Protein AF-A0A3L6RXI4-F1 (afdb_monomer_lite)

Sequence (118 aa):
MTPANGAAAPEAVAEAAVAPEVESEVDAFQRQVDDLVSKTDVLERRVNEVVDFYDGKKHGSGGRKGGRLGAYGRGMPDLMRQLGVILREITDDNDAWPFREPVDVVGLHLHDYYKLVS

pLDDT: mean 77.09, std 21.04, range [39.72, 98.25]

Radius of gyration: 37.55 Å; chains: 1; bounding box: 91×36×100 Å

InterPro domains:
  IPR036427 Bromodomain-like superfamily [G3DSA:1.20.920.10] (64-118)
  IPR036427 Bromodomain-like superfamily [SSF47370] (74-117)

Structure (mmCIF, N/CA/C/O backbone):
data_AF-A0A3L6RXI4-F1
#
_entry.id   AF-A0A3L6RXI4-F1
#
loop_
_atom_site.group_PDB
_atom_site.id
_atom_site.type_symbol
_atom_site.label_atom_id
_atom_site.label_alt_id
_atom_site.label_comp_id
_atom_site.label_asym_id
_atom_site.label_entity_id
_atom_site.label_seq_id
_atom_site.pdbx_PDB_ins_code
_atom_site.Cartn_x
_atom_site.Cartn_y
_atom_site.Cartn_z
_atom_site.occupancy
_atom_site.B_iso_or_equiv
_atom_site.auth_seq_id
_atom_site.auth_comp_id
_atom_site.auth_asym_id
_atom_site.auth_atom_id
_atom_site.pdbx_PDB_model_num
ATOM 1 N N . MET A 1 1 ? 66.097 27.898 -69.637 1.00 41.41 1 MET A N 1
ATOM 2 C CA . MET A 1 1 ? 65.162 29.024 -69.444 1.00 41.41 1 MET A CA 1
ATOM 3 C C . MET A 1 1 ? 63.800 28.589 -69.960 1.00 41.41 1 MET A C 1
ATOM 5 O O . MET A 1 1 ? 63.649 28.399 -71.156 1.00 41.41 1 MET A O 1
ATOM 9 N N . THR A 1 2 ? 62.859 28.322 -69.058 1.00 46.38 2 THR A N 1
ATOM 10 C CA . THR A 1 2 ? 61.406 28.278 -69.323 1.00 46.38 2 THR A CA 1
ATOM 11 C C . THR A 1 2 ? 60.884 29.717 -69.551 1.00 46.38 2 THR A C 1
ATOM 13 O O . THR A 1 2 ? 61.610 30.642 -69.176 1.00 46.38 2 THR A O 1
ATOM 16 N N . PRO A 1 3 ? 59.685 29.955 -70.141 1.00 49.41 3 PRO A N 1
ATOM 17 C CA . PRO A 1 3 ? 58.477 29.152 -69.928 1.00 49.41 3 PRO A CA 1
ATOM 18 C C . PRO A 1 3 ? 57.668 28.755 -71.171 1.00 49.41 3 PRO A C 1
ATOM 20 O O . PRO A 1 3 ? 57.522 29.494 -72.138 1.00 49.41 3 PRO A O 1
ATOM 23 N N . ALA A 1 4 ? 57.088 27.560 -71.071 1.00 40.03 4 ALA A N 1
ATOM 24 C CA . ALA A 1 4 ? 55.956 27.118 -71.863 1.00 40.03 4 ALA A CA 1
ATOM 25 C C . ALA A 1 4 ? 54.676 27.656 -71.208 1.00 40.03 4 ALA A C 1
ATOM 27 O O . ALA A 1 4 ? 54.470 27.473 -70.009 1.00 40.03 4 ALA A O 1
ATOM 28 N N . ASN A 1 5 ? 53.839 28.322 -71.999 1.00 41.78 5 ASN A N 1
ATOM 29 C CA . ASN A 1 5 ? 52.487 28.713 -71.633 1.00 41.78 5 ASN A CA 1
ATOM 30 C C . ASN A 1 5 ? 51.559 28.026 -72.639 1.00 41.78 5 ASN A C 1
ATOM 32 O O . ASN A 1 5 ? 51.638 28.297 -73.836 1.00 41.78 5 ASN A O 1
ATOM 36 N N . GLY A 1 6 ? 50.756 27.081 -72.166 1.00 44.78 6 GLY A N 1
ATOM 37 C CA . GLY A 1 6 ? 49.850 26.284 -72.983 1.00 44.78 6 GLY A CA 1
ATOM 38 C C . GLY A 1 6 ? 48.633 25.931 -72.150 1.00 44.78 6 GLY A C 1
ATOM 39 O O . GLY A 1 6 ? 48.680 25.018 -71.333 1.00 44.78 6 GLY A O 1
ATOM 40 N N . ALA A 1 7 ? 47.567 26.702 -72.336 1.00 47.84 7 ALA A N 1
ATOM 41 C CA . ALA A 1 7 ? 46.249 26.389 -71.820 1.00 47.84 7 ALA A CA 1
ATOM 42 C C . ALA A 1 7 ? 45.697 25.161 -72.560 1.00 47.84 7 ALA A C 1
ATOM 44 O O . ALA A 1 7 ? 45.530 25.195 -73.778 1.00 47.84 7 ALA A O 1
ATOM 45 N N . ALA A 1 8 ? 45.390 24.102 -71.817 1.00 41.91 8 ALA A N 1
ATOM 46 C CA . ALA A 1 8 ? 44.501 23.032 -72.242 1.00 41.91 8 ALA A CA 1
ATOM 47 C C . ALA A 1 8 ? 43.519 22.746 -71.100 1.00 41.91 8 ALA A C 1
ATO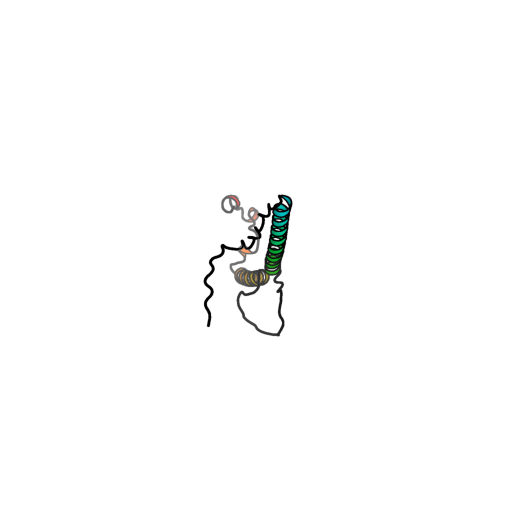M 49 O O . ALA A 1 8 ? 43.875 22.787 -69.925 1.00 41.91 8 ALA A O 1
ATOM 50 N N . ALA A 1 9 ? 42.266 22.576 -71.502 1.00 47.31 9 ALA A N 1
ATOM 51 C CA . ALA A 1 9 ? 41.051 22.511 -70.706 1.00 47.31 9 ALA A CA 1
ATOM 52 C C . ALA A 1 9 ? 41.017 21.301 -69.736 1.00 47.31 9 ALA A C 1
ATOM 54 O O . ALA A 1 9 ? 41.847 20.400 -69.849 1.00 47.31 9 ALA A O 1
ATOM 55 N N . PRO A 1 10 ? 40.081 21.290 -68.768 1.00 47.91 10 PRO A N 1
ATOM 56 C CA . PRO A 1 10 ? 40.157 20.458 -67.575 1.00 47.91 10 PRO A CA 1
ATOM 57 C C . PRO A 1 10 ? 39.841 18.995 -67.892 1.00 47.91 10 PRO A C 1
ATOM 59 O O . PRO A 1 10 ? 38.770 18.684 -68.415 1.00 47.91 10 PRO A O 1
ATOM 62 N N . GLU A 1 11 ? 40.749 18.088 -67.532 1.00 42.72 11 GLU A N 1
ATOM 63 C CA . GLU A 1 11 ? 40.397 16.678 -67.397 1.00 42.72 11 GLU A CA 1
ATOM 64 C C . GLU A 1 11 ? 39.382 16.559 -66.262 1.00 42.72 11 GLU A C 1
ATOM 66 O O . GLU A 1 11 ? 39.665 16.837 -65.095 1.00 42.72 11 GLU A O 1
ATOM 71 N N . ALA A 1 12 ? 38.161 16.207 -66.655 1.00 46.34 12 ALA A N 1
ATOM 72 C CA . ALA A 1 12 ? 37.068 15.860 -65.778 1.00 46.34 12 ALA A CA 1
ATOM 73 C C . ALA A 1 12 ? 37.515 14.718 -64.861 1.00 46.34 12 ALA A C 1
ATOM 75 O O . ALA A 1 12 ? 37.529 13.549 -65.249 1.00 46.34 12 ALA A O 1
ATOM 76 N N . VAL A 1 13 ? 37.883 15.068 -63.630 1.00 50.69 13 VAL A N 1
ATOM 77 C CA . VAL A 1 13 ? 37.932 14.110 -62.534 1.00 50.69 13 VAL A CA 1
ATOM 78 C C . VAL A 1 13 ? 36.495 13.661 -62.347 1.00 50.69 13 VAL A C 1
ATOM 80 O O . VAL A 1 13 ? 35.647 14.440 -61.916 1.00 50.69 13 VAL A O 1
ATOM 83 N N . ALA A 1 14 ? 36.227 12.435 -62.788 1.00 47.53 14 ALA A N 1
ATOM 84 C CA . ALA A 1 14 ? 34.955 11.767 -62.639 1.00 47.53 14 ALA A CA 1
ATOM 85 C C . ALA A 1 14 ? 34.515 11.869 -61.178 1.00 47.53 14 ALA A C 1
ATOM 87 O O . ALA A 1 14 ? 35.068 11.230 -60.282 1.00 47.53 14 ALA A O 1
ATOM 88 N N . GLU A 1 15 ? 33.524 12.724 -60.968 1.00 46.81 15 GLU A N 1
ATOM 89 C CA . GLU A 1 15 ? 32.646 12.729 -59.822 1.00 46.81 15 GLU A CA 1
ATOM 90 C C . GLU A 1 15 ? 32.035 11.328 -59.744 1.00 46.81 15 GLU A C 1
ATOM 92 O O . GLU A 1 15 ? 31.118 10.977 -60.488 1.00 46.81 15 GLU A O 1
ATOM 97 N N . ALA A 1 16 ? 32.621 10.481 -58.896 1.00 46.06 16 ALA A N 1
ATOM 98 C CA . ALA A 1 16 ? 31.991 9.255 -58.450 1.00 46.06 16 ALA A CA 1
ATOM 99 C C . ALA A 1 16 ? 30.774 9.679 -57.629 1.00 46.06 16 ALA A C 1
ATOM 101 O O . ALA A 1 16 ? 30.850 9.872 -56.417 1.00 46.06 16 ALA A O 1
ATOM 102 N N . ALA A 1 17 ? 29.672 9.901 -58.342 1.00 48.09 17 ALA A N 1
ATOM 103 C CA . ALA A 1 17 ? 28.349 10.047 -57.789 1.00 48.09 17 ALA A CA 1
ATOM 104 C C . ALA A 1 17 ? 28.111 8.869 -56.840 1.00 48.09 17 ALA A C 1
ATOM 106 O O . ALA A 1 17 ? 27.931 7.727 -57.267 1.00 48.09 17 ALA A O 1
ATOM 107 N N . VAL A 1 18 ? 28.152 9.152 -55.540 1.00 52.97 18 VAL A N 1
ATOM 108 C CA . VAL A 1 18 ? 27.562 8.285 -54.529 1.00 52.97 18 VAL A CA 1
ATOM 109 C C . VAL A 1 18 ? 26.078 8.239 -54.877 1.00 52.97 18 VAL A C 1
ATOM 111 O O . VAL A 1 18 ? 25.373 9.241 -54.757 1.00 52.97 18 VAL A O 1
ATOM 114 N N . ALA A 1 19 ? 25.640 7.112 -55.436 1.00 55.75 19 ALA A N 1
ATOM 115 C CA . ALA A 1 19 ? 24.245 6.876 -55.768 1.00 55.75 19 ALA A CA 1
ATOM 116 C C . ALA A 1 19 ? 23.381 7.096 -54.513 1.00 55.75 19 ALA A C 1
ATOM 118 O O . ALA A 1 19 ? 23.809 6.713 -53.421 1.00 55.75 19 ALA A O 1
ATOM 119 N N . PRO A 1 20 ? 22.183 7.695 -54.625 1.00 56.09 20 PRO A N 1
ATOM 120 C CA . PRO A 1 20 ? 21.270 7.749 -53.495 1.00 56.09 20 PRO A CA 1
ATOM 121 C C . PRO A 1 20 ? 20.837 6.313 -53.183 1.00 56.09 20 PRO A C 1
ATOM 123 O O . PRO A 1 20 ? 20.096 5.706 -53.958 1.00 56.09 20 PRO A O 1
ATOM 126 N N . GLU A 1 21 ? 21.342 5.746 -52.087 1.00 62.06 21 GLU A N 1
ATOM 127 C CA . GLU A 1 21 ? 20.866 4.464 -51.577 1.00 62.06 21 GLU A CA 1
ATOM 128 C C . GLU A 1 21 ? 19.376 4.612 -51.261 1.00 62.06 21 GLU A C 1
ATOM 130 O O . GLU A 1 21 ? 18.976 5.326 -50.342 1.00 62.06 21 GLU A O 1
ATOM 135 N N . VAL A 1 22 ? 18.534 3.999 -52.092 1.00 64.75 22 VAL A N 1
ATOM 136 C CA . VAL A 1 22 ? 17.100 3.903 -51.836 1.00 64.75 22 VAL A CA 1
ATOM 137 C C . VAL A 1 22 ? 16.958 2.899 -50.699 1.00 64.75 22 VAL A C 1
ATOM 139 O O . VAL A 1 22 ? 17.047 1.697 -50.937 1.00 64.75 22 VAL A O 1
ATOM 142 N N . GLU A 1 23 ? 16.826 3.388 -49.464 1.00 61.75 23 GLU A N 1
ATOM 143 C CA . GLU A 1 23 ? 16.622 2.532 -48.292 1.00 61.75 23 GLU A CA 1
ATOM 144 C C . GLU A 1 23 ? 15.436 1.602 -48.557 1.00 61.75 23 GLU A C 1
ATOM 146 O O . GLU A 1 23 ? 14.329 2.062 -48.856 1.00 61.75 23 GLU A O 1
ATOM 151 N N . SER A 1 24 ? 15.671 0.289 -48.510 1.00 82.38 24 SER A N 1
ATOM 152 C CA . SER A 1 24 ? 14.594 -0.659 -48.751 1.00 82.38 24 SER A CA 1
ATOM 153 C C . SER A 1 24 ? 13.619 -0.628 -47.572 1.00 82.38 24 SER A C 1
ATOM 155 O O . SER A 1 24 ? 14.005 -0.408 -46.423 1.00 82.38 24 SER A O 1
ATOM 157 N N . GLU A 1 25 ? 12.334 -0.868 -47.835 1.00 88.19 25 GLU A N 1
ATOM 158 C CA . GLU A 1 25 ? 11.307 -0.965 -46.785 1.00 88.19 25 GLU A CA 1
ATOM 159 C C . GLU A 1 25 ? 11.684 -2.012 -45.717 1.00 88.19 25 GLU A C 1
ATOM 161 O O . GLU A 1 25 ? 11.378 -1.855 -44.536 1.00 88.19 25 GLU A O 1
ATOM 166 N N . VAL A 1 26 ? 12.438 -3.037 -46.127 1.00 91.38 26 VAL A N 1
ATOM 167 C CA . VAL A 1 26 ? 13.001 -4.074 -45.256 1.00 91.38 26 VAL A CA 1
ATOM 168 C C . VAL A 1 26 ? 14.087 -3.511 -44.337 1.00 91.38 26 VAL A C 1
ATOM 170 O O . VAL A 1 26 ? 14.085 -3.827 -43.151 1.00 91.38 26 VAL A O 1
ATOM 173 N N . ASP A 1 27 ? 14.971 -2.645 -44.835 1.00 90.19 27 ASP A N 1
ATOM 174 C CA . ASP A 1 27 ? 16.011 -2.010 -44.014 1.00 90.19 27 ASP A CA 1
ATOM 175 C C . ASP A 1 27 ? 15.401 -1.043 -42.993 1.00 90.19 27 ASP A C 1
ATOM 177 O O . ASP A 1 27 ? 15.827 -0.996 -41.837 1.00 90.19 27 ASP A O 1
ATOM 181 N N . ALA A 1 28 ? 14.367 -0.298 -43.393 1.00 91.25 28 ALA A N 1
ATOM 182 C CA . ALA A 1 28 ? 13.618 0.564 -42.484 1.00 91.25 28 ALA A CA 1
ATOM 183 C C . ALA A 1 28 ? 12.931 -0.253 -41.378 1.00 91.25 28 ALA A C 1
ATOM 185 O O . ALA A 1 28 ? 13.012 0.104 -40.200 1.00 91.25 28 ALA A O 1
ATOM 186 N N . PHE A 1 29 ? 12.310 -1.378 -41.742 1.00 94.06 29 PHE A N 1
ATOM 187 C CA . PHE A 1 29 ? 11.690 -2.293 -40.789 1.00 94.06 29 PHE A CA 1
ATOM 188 C C . PHE A 1 29 ? 12.716 -2.931 -39.844 1.00 94.06 29 PHE A C 1
ATOM 190 O O . PHE A 1 29 ? 12.489 -2.983 -38.637 1.00 94.06 29 PHE A O 1
ATOM 197 N N . GLN A 1 30 ? 13.873 -3.351 -40.357 1.00 95.69 30 GLN A N 1
ATOM 198 C CA . GLN A 1 30 ? 14.943 -3.928 -39.545 1.00 95.69 30 GLN A CA 1
ATOM 199 C C . GLN A 1 30 ? 15.413 -2.943 -38.468 1.00 95.69 30 GLN A C 1
ATOM 201 O O . GLN A 1 30 ? 15.473 -3.293 -37.292 1.00 95.69 30 GLN A O 1
ATOM 206 N N . ARG A 1 31 ? 15.631 -1.675 -38.839 1.00 94.75 31 ARG A N 1
ATOM 207 C CA . ARG A 1 31 ? 15.986 -0.614 -37.882 1.00 94.75 31 ARG A CA 1
ATOM 208 C C . ARG A 1 31 ? 14.901 -0.394 -36.827 1.00 94.75 31 ARG A C 1
ATOM 210 O O . ARG A 1 31 ? 15.224 -0.139 -35.670 1.00 94.75 31 ARG A O 1
ATOM 217 N N . GLN A 1 32 ? 13.624 -0.484 -37.208 1.00 96.38 32 GLN A N 1
ATOM 218 C CA . GLN A 1 32 ? 12.507 -0.375 -36.263 1.00 96.38 32 GLN A CA 1
ATOM 219 C C . GLN A 1 32 ? 12.471 -1.543 -35.271 1.00 96.38 32 GLN A C 1
ATOM 221 O O . GLN A 1 32 ? 12.204 -1.329 -34.088 1.00 96.38 32 GLN A O 1
ATOM 226 N N . VAL A 1 33 ? 12.746 -2.765 -35.732 1.00 97.19 33 VAL A N 1
ATOM 227 C CA . VAL A 1 33 ? 12.847 -3.944 -34.863 1.00 97.19 33 VAL A CA 1
ATOM 228 C C . VAL A 1 33 ? 14.029 -3.804 -33.905 1.00 97.19 33 VAL A C 1
ATOM 230 O O . VAL A 1 33 ? 13.851 -4.009 -32.706 1.00 97.19 33 VAL A O 1
ATOM 233 N N . ASP A 1 34 ? 15.198 -3.388 -34.392 1.00 97.69 34 ASP A N 1
ATOM 234 C CA . ASP A 1 34 ? 16.391 -3.189 -33.561 1.00 97.69 34 ASP A CA 1
ATOM 235 C C . ASP A 1 34 ? 16.165 -2.104 -32.490 1.00 97.69 34 ASP A C 1
ATOM 237 O O . ASP A 1 34 ? 16.516 -2.280 -31.319 1.00 97.69 34 ASP A O 1
ATOM 241 N N . ASP A 1 35 ? 15.503 -1.003 -32.858 1.00 97.69 35 ASP A N 1
ATOM 242 C CA . ASP A 1 35 ? 15.089 0.040 -31.916 1.00 97.69 35 ASP A CA 1
ATOM 243 C C . ASP A 1 35 ? 14.127 -0.515 -30.851 1.00 97.69 35 ASP A C 1
ATOM 245 O O . ASP A 1 35 ? 14.311 -0.263 -29.658 1.00 97.69 35 ASP A O 1
ATOM 249 N N . LEU A 1 36 ? 13.146 -1.334 -31.240 1.00 98.00 36 LEU A N 1
ATOM 250 C CA . LEU A 1 36 ? 12.214 -1.963 -30.302 1.00 98.00 36 LEU A CA 1
ATOM 251 C C . LEU A 1 36 ? 12.905 -2.946 -29.346 1.00 98.00 36 LEU A C 1
ATOM 253 O O . LEU A 1 36 ? 12.589 -2.960 -28.152 1.00 98.00 36 LEU A O 1
ATOM 257 N N . VAL A 1 37 ? 13.853 -3.743 -29.841 1.00 97.81 37 VAL A N 1
ATOM 258 C CA . VAL A 1 37 ? 14.659 -4.648 -29.008 1.00 97.81 37 VAL A CA 1
ATOM 259 C C . VAL A 1 37 ? 15.454 -3.833 -27.990 1.00 97.81 37 VAL A C 1
ATOM 261 O O . VAL A 1 37 ? 15.336 -4.075 -26.791 1.00 97.81 37 VAL A O 1
ATOM 264 N N . SER A 1 38 ? 16.134 -2.771 -28.429 1.00 98.06 38 SER A N 1
ATOM 265 C CA . SER A 1 38 ? 16.896 -1.910 -27.517 1.00 98.06 38 SER A CA 1
ATOM 266 C C . SER A 1 38 ? 16.012 -1.244 -26.451 1.00 98.06 38 SER A C 1
ATOM 268 O O . SER A 1 38 ? 16.392 -1.132 -25.282 1.00 98.06 38 SER A O 1
ATOM 270 N N . LYS A 1 39 ? 14.790 -0.839 -26.820 1.00 98.00 39 LYS A N 1
ATOM 271 C CA . LYS A 1 39 ? 13.803 -0.282 -25.886 1.00 98.00 39 LYS A CA 1
ATOM 272 C C . LYS A 1 39 ? 13.314 -1.328 -24.888 1.00 98.00 39 LYS A C 1
ATOM 274 O O . LYS A 1 39 ? 13.111 -0.986 -23.722 1.00 98.00 39 LYS A O 1
ATOM 279 N N . THR A 1 40 ? 13.158 -2.577 -25.321 1.00 98.25 40 THR A N 1
ATOM 280 C CA . THR A 1 40 ? 12.832 -3.714 -24.448 1.00 98.25 40 THR A CA 1
ATOM 281 C C . THR A 1 40 ? 13.936 -3.951 -23.422 1.00 98.25 40 THR A C 1
ATOM 283 O O . THR A 1 40 ? 13.641 -4.014 -22.231 1.00 98.25 40 THR A O 1
ATOM 286 N N . ASP A 1 41 ? 15.201 -3.955 -23.844 1.00 97.88 41 ASP A N 1
ATOM 287 C CA . ASP A 1 41 ? 16.346 -4.151 -22.944 1.00 97.88 41 ASP A CA 1
ATOM 288 C C . ASP A 1 41 ? 16.441 -3.036 -21.889 1.00 97.88 41 ASP A C 1
ATOM 290 O O . ASP A 1 41 ? 16.684 -3.270 -20.699 1.00 97.88 41 ASP A O 1
ATOM 294 N N . VAL A 1 42 ? 16.207 -1.784 -22.304 1.00 97.50 42 VAL A N 1
ATOM 295 C CA . VAL A 1 42 ? 16.157 -0.639 -21.384 1.00 97.50 42 VAL A CA 1
ATOM 296 C C . VAL A 1 42 ? 15.016 -0.793 -20.383 1.00 97.50 42 VAL A C 1
ATOM 298 O O . VAL A 1 42 ? 15.199 -0.481 -19.201 1.00 97.50 42 VAL A O 1
ATOM 301 N N . LEU A 1 43 ? 13.847 -1.242 -20.842 1.00 97.62 43 LEU A N 1
ATOM 302 C CA . LEU A 1 43 ? 12.695 -1.463 -19.981 1.00 97.62 43 LEU A CA 1
ATOM 303 C C . LEU A 1 43 ? 12.986 -2.556 -18.952 1.00 97.62 43 LEU A C 1
ATOM 305 O O . LEU A 1 43 ? 12.784 -2.312 -17.766 1.00 97.62 43 LEU A O 1
ATOM 309 N N . GLU A 1 44 ? 13.519 -3.701 -19.375 1.00 96.69 44 GLU A N 1
ATOM 310 C CA . GLU A 1 44 ? 13.898 -4.799 -18.481 1.00 96.69 44 GLU A CA 1
ATOM 311 C C . GLU A 1 44 ? 14.867 -4.321 -17.395 1.00 96.69 44 GLU A C 1
ATOM 313 O O . GLU A 1 44 ? 14.626 -4.521 -16.203 1.00 96.69 44 GLU A O 1
ATOM 318 N N . ARG A 1 45 ? 15.922 -3.594 -17.785 1.00 96.06 45 ARG A N 1
ATOM 319 C CA . ARG A 1 45 ? 16.895 -3.042 -16.834 1.00 96.06 45 ARG A CA 1
ATOM 320 C C . ARG A 1 45 ? 16.235 -2.148 -15.782 1.00 96.06 45 ARG A C 1
ATOM 322 O O . ARG A 1 45 ? 16.563 -2.247 -14.603 1.00 96.06 45 ARG A O 1
ATOM 329 N N . ARG A 1 46 ? 15.318 -1.271 -16.200 1.00 94.19 46 ARG A N 1
ATOM 330 C CA . ARG A 1 46 ? 14.619 -0.347 -15.290 1.00 94.19 46 ARG A CA 1
ATOM 331 C C . ARG A 1 46 ? 13.607 -1.065 -14.405 1.00 94.19 46 ARG A C 1
ATOM 333 O O . ARG A 1 46 ? 13.450 -0.688 -13.249 1.00 94.19 46 ARG A O 1
ATOM 340 N N . VAL A 1 47 ? 12.926 -2.082 -14.927 1.00 94.69 47 VAL A N 1
ATOM 341 C CA . VAL A 1 47 ? 12.013 -2.917 -14.136 1.00 94.69 47 VAL A CA 1
ATOM 342 C C . VAL A 1 47 ? 12.790 -3.650 -13.048 1.00 94.69 47 VAL A C 1
ATOM 344 O O . VAL A 1 47 ? 12.370 -3.616 -11.896 1.00 94.69 47 VAL A O 1
ATOM 347 N N . ASN A 1 48 ? 13.951 -4.219 -13.374 1.00 92.75 48 ASN A N 1
ATOM 348 C CA . ASN A 1 48 ? 14.802 -4.887 -12.389 1.00 92.75 48 ASN A CA 1
ATOM 349 C C . ASN A 1 48 ? 15.272 -3.927 -11.286 1.00 92.75 48 ASN A C 1
ATOM 351 O O . ASN A 1 48 ? 15.175 -4.267 -10.113 1.00 92.75 48 ASN A O 1
ATOM 355 N N . GLU A 1 49 ? 15.660 -2.694 -11.628 1.00 89.44 49 GLU A N 1
ATOM 356 C CA . GLU A 1 49 ? 16.004 -1.669 -10.629 1.00 89.44 49 GLU A CA 1
ATOM 357 C C . GLU A 1 49 ? 14.836 -1.363 -9.672 1.00 89.44 49 GLU A C 1
ATOM 359 O O . GLU A 1 49 ? 15.034 -1.224 -8.463 1.00 89.44 49 GLU A O 1
ATOM 364 N N . VAL A 1 50 ? 13.607 -1.289 -10.195 1.00 88.56 50 VAL A N 1
ATOM 365 C CA . VAL A 1 50 ? 12.406 -1.095 -9.370 1.00 88.56 50 VAL A CA 1
ATOM 366 C C . VAL A 1 50 ? 12.163 -2.310 -8.478 1.00 88.56 50 VAL A C 1
ATOM 368 O O . VAL A 1 50 ? 11.923 -2.138 -7.286 1.00 88.56 50 VAL A O 1
ATOM 371 N N . VAL A 1 51 ? 12.248 -3.528 -9.014 1.00 87.50 51 VAL A N 1
ATOM 372 C CA . VAL A 1 51 ? 12.077 -4.764 -8.232 1.00 87.50 51 VAL A CA 1
ATOM 373 C C . VAL A 1 51 ? 13.093 -4.824 -7.091 1.00 87.50 51 VAL A C 1
ATOM 375 O O . VAL A 1 51 ? 12.709 -4.988 -5.935 1.00 87.50 51 VAL A O 1
ATOM 378 N N . ASP A 1 52 ? 14.367 -4.573 -7.381 1.00 83.81 52 ASP A N 1
ATOM 379 C CA . ASP A 1 52 ? 15.441 -4.566 -6.389 1.00 83.81 52 ASP A CA 1
ATOM 380 C C . ASP A 1 52 ? 15.236 -3.512 -5.295 1.00 83.81 52 ASP A C 1
ATOM 382 O O . ASP A 1 52 ? 15.585 -3.737 -4.131 1.00 83.81 52 ASP A O 1
ATOM 386 N N . PHE A 1 53 ? 14.646 -2.362 -5.636 1.00 85.19 53 PHE A N 1
ATOM 387 C CA . PHE A 1 53 ? 14.295 -1.328 -4.666 1.00 85.19 53 PHE A CA 1
ATOM 388 C C . PHE A 1 53 ? 13.233 -1.806 -3.662 1.00 85.19 53 PHE A C 1
ATOM 390 O O . PHE A 1 53 ? 13.330 -1.492 -2.468 1.00 85.19 53 PHE A O 1
ATOM 397 N N . TYR A 1 54 ? 12.235 -2.564 -4.122 1.00 82.56 54 TYR A N 1
ATOM 398 C CA . TYR A 1 54 ? 11.195 -3.124 -3.254 1.00 82.56 54 TYR A CA 1
ATOM 399 C C . TYR A 1 54 ? 11.691 -4.329 -2.452 1.00 82.56 54 TYR A C 1
ATOM 401 O O . TYR A 1 54 ? 11.384 -4.430 -1.264 1.00 82.56 54 TYR A O 1
ATOM 409 N N . ASP A 1 55 ? 12.521 -5.177 -3.056 1.00 79.88 55 ASP A N 1
ATOM 410 C CA . ASP A 1 55 ? 13.130 -6.332 -2.388 1.00 79.88 55 ASP A CA 1
ATOM 411 C C . ASP A 1 55 ? 14.286 -5.935 -1.451 1.00 79.88 55 ASP A C 1
ATOM 413 O O . ASP A 1 55 ? 14.714 -6.716 -0.598 1.00 79.88 55 ASP A O 1
ATOM 417 N N . GLY A 1 56 ? 14.817 -4.716 -1.590 1.00 71.94 56 GLY A N 1
ATOM 418 C CA . GLY A 1 56 ? 15.981 -4.231 -0.846 1.00 71.94 56 GLY A CA 1
ATOM 419 C C . GLY A 1 56 ? 17.296 -4.915 -1.241 1.00 71.94 56 GLY A C 1
ATOM 420 O O . GLY A 1 56 ? 18.271 -4.876 -0.479 1.00 71.94 56 GLY A O 1
ATOM 421 N N . LYS A 1 57 ? 17.351 -5.556 -2.416 1.00 68.00 57 LYS A N 1
ATOM 422 C CA . LYS A 1 57 ? 18.519 -6.303 -2.894 1.00 68.00 57 LYS A CA 1
ATOM 423 C C . LYS A 1 57 ? 19.501 -5.346 -3.572 1.00 68.00 57 LYS A C 1
ATOM 425 O O . LYS A 1 57 ? 19.251 -4.807 -4.639 1.00 68.00 57 LYS A O 1
ATOM 430 N N . LYS A 1 58 ? 20.650 -5.087 -2.941 1.00 64.62 58 LYS A N 1
ATOM 431 C CA . LYS A 1 58 ? 21.678 -4.211 -3.529 1.00 64.62 58 LYS A CA 1
ATOM 432 C C . LYS A 1 58 ? 22.425 -4.895 -4.675 1.00 64.62 58 LYS A C 1
ATOM 434 O O . LYS A 1 58 ? 23.126 -5.877 -4.436 1.00 64.62 58 LYS A O 1
ATOM 439 N N . HIS A 1 59 ? 22.406 -4.297 -5.865 1.00 48.34 59 HIS A N 1
ATOM 440 C CA . HIS A 1 59 ? 23.338 -4.624 -6.943 1.00 48.34 59 HIS A CA 1
ATOM 441 C C . HIS A 1 59 ? 24.657 -3.842 -6.781 1.00 48.34 59 HIS A C 1
ATOM 443 O O . HIS A 1 59 ? 24.728 -2.644 -7.034 1.00 48.34 59 HIS A O 1
ATOM 449 N N . GLY A 1 60 ? 25.718 -4.541 -6.362 1.00 48.75 60 GLY A N 1
ATOM 450 C CA . GLY A 1 60 ? 27.109 -4.112 -6.557 1.00 48.75 60 GLY A CA 1
ATOM 451 C C . GLY A 1 60 ? 27.859 -3.526 -5.348 1.00 48.75 60 GLY A C 1
ATOM 452 O O . GLY A 1 60 ? 27.394 -2.621 -4.663 1.00 48.75 60 GLY A O 1
ATOM 453 N N . SER A 1 61 ? 29.099 -4.013 -5.191 1.00 39.72 61 SER A N 1
ATOM 454 C CA . SER A 1 61 ? 30.223 -3.472 -4.404 1.00 39.72 61 SER A CA 1
ATOM 455 C C . SER A 1 61 ? 30.224 -3.669 -2.875 1.00 39.72 61 SER A C 1
ATOM 457 O O . SER A 1 61 ? 29.846 -2.796 -2.101 1.00 39.72 61 SER A O 1
ATOM 459 N N . GLY A 1 62 ? 30.802 -4.799 -2.452 1.00 43.81 62 GLY A N 1
ATOM 460 C CA . GLY A 1 62 ? 32.033 -4.817 -1.648 1.00 43.81 62 GLY A CA 1
ATOM 461 C C . GLY A 1 62 ? 32.105 -4.008 -0.344 1.00 43.81 62 GLY A C 1
ATOM 462 O O . GLY A 1 62 ? 32.304 -2.800 -0.354 1.00 43.81 62 GLY A O 1
ATOM 463 N N . GLY A 1 63 ? 32.194 -4.734 0.775 1.00 48.34 63 GLY A N 1
ATOM 464 C CA . GLY A 1 63 ? 33.094 -4.363 1.869 1.00 48.34 63 GLY A CA 1
ATOM 465 C C . GLY A 1 63 ? 32.485 -3.695 3.110 1.00 48.34 63 GLY A C 1
ATOM 466 O O . GLY A 1 63 ? 31.920 -2.614 3.055 1.00 48.34 63 GLY A O 1
ATOM 467 N N . ARG A 1 64 ? 32.815 -4.318 4.252 1.00 45.41 64 ARG A N 1
ATOM 468 C CA . ARG A 1 64 ? 32.957 -3.757 5.614 1.00 45.41 64 ARG A CA 1
ATOM 469 C C . ARG A 1 64 ? 31.686 -3.561 6.458 1.00 45.41 64 ARG A C 1
ATOM 471 O O . ARG A 1 64 ? 30.995 -2.558 6.417 1.00 45.41 64 ARG A O 1
ATOM 478 N N . LYS A 1 65 ? 31.485 -4.558 7.327 1.00 48.88 65 LYS A N 1
ATOM 479 C CA . LYS A 1 65 ? 31.425 -4.460 8.799 1.00 48.88 65 LYS A CA 1
ATOM 480 C C . LYS A 1 65 ? 31.152 -3.059 9.386 1.00 48.88 65 LYS A C 1
ATOM 482 O O . LYS A 1 65 ? 32.045 -2.222 9.404 1.00 48.88 65 LYS A O 1
ATOM 487 N N . GLY A 1 66 ? 30.001 -2.944 10.050 1.00 43.19 66 GLY A N 1
ATOM 488 C CA . GL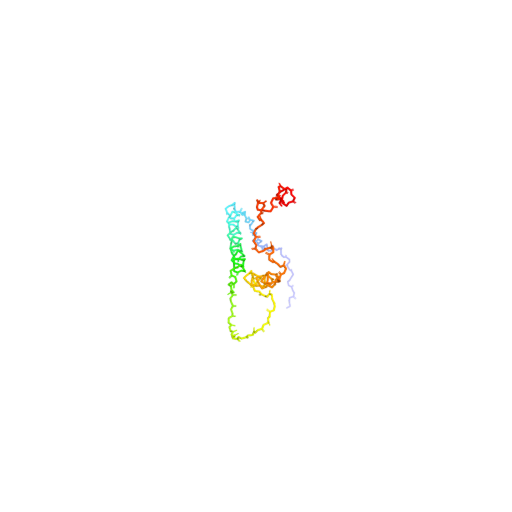Y A 1 66 ? 29.797 -2.087 11.222 1.00 43.19 66 GLY A CA 1
ATOM 489 C C . GLY A 1 66 ? 29.392 -0.641 10.940 1.00 43.19 66 GLY A C 1
ATOM 490 O O . GLY A 1 66 ? 30.080 0.086 10.240 1.00 43.19 66 GLY A O 1
ATOM 491 N N . GLY A 1 67 ? 28.302 -0.206 11.572 1.00 40.94 67 GLY A N 1
ATOM 492 C CA . GLY A 1 67 ? 27.958 1.211 11.654 1.00 40.94 67 GLY A CA 1
ATOM 493 C C . GLY A 1 67 ? 26.481 1.427 11.920 1.00 40.94 67 GLY A C 1
ATOM 494 O O . GLY A 1 67 ? 25.667 1.383 11.005 1.00 40.94 67 GLY A O 1
ATOM 495 N N . ARG A 1 68 ? 26.136 1.646 13.190 1.00 52.75 68 ARG A N 1
ATOM 496 C CA . ARG A 1 68 ? 24.847 2.219 13.574 1.00 52.75 68 ARG A CA 1
ATOM 497 C C . ARG A 1 68 ? 24.714 3.624 12.972 1.00 52.75 68 ARG A C 1
ATOM 499 O O . ARG A 1 68 ? 25.690 4.362 12.963 1.00 52.75 68 ARG A O 1
ATOM 506 N N . LEU A 1 69 ? 23.486 3.957 12.571 1.00 48.00 69 LEU A N 1
ATOM 507 C CA . LEU A 1 69 ? 22.995 5.264 12.115 1.00 48.00 69 LEU A CA 1
ATOM 508 C C . LEU A 1 69 ? 23.541 5.768 10.765 1.00 48.00 69 LEU A C 1
ATOM 510 O O . LEU A 1 69 ? 24.602 6.373 10.671 1.00 48.00 69 LEU A O 1
ATOM 514 N N . GLY A 1 70 ? 22.714 5.607 9.731 1.00 43.22 70 GLY A N 1
ATOM 515 C CA . GLY A 1 70 ? 22.788 6.331 8.463 1.00 43.22 70 GLY A CA 1
ATOM 516 C C . GLY A 1 70 ? 21.396 6.330 7.841 1.00 43.22 70 GLY A C 1
ATOM 517 O O . GLY A 1 70 ? 20.906 5.289 7.414 1.00 43.22 70 GLY A O 1
ATOM 518 N N . ALA A 1 71 ? 20.720 7.467 7.910 1.00 52.88 71 ALA A N 1
ATOM 519 C CA . ALA A 1 71 ? 19.290 7.591 7.709 1.00 52.88 71 ALA A CA 1
ATOM 520 C C . ALA A 1 71 ? 18.859 7.447 6.220 1.00 52.88 71 ALA A C 1
ATOM 522 O O . ALA A 1 71 ? 19.535 7.935 5.317 1.00 52.88 71 ALA A O 1
ATOM 523 N N . TYR A 1 72 ? 17.743 6.739 5.987 1.00 48.38 72 TYR A N 1
ATOM 524 C CA . TYR A 1 72 ? 16.885 6.684 4.774 1.00 48.38 72 TYR A CA 1
ATOM 525 C C . TYR A 1 72 ? 17.417 6.153 3.415 1.00 48.38 72 TYR A C 1
ATOM 527 O O . TYR A 1 72 ? 16.722 6.263 2.410 1.00 48.38 72 TYR A O 1
ATOM 535 N N . GLY A 1 73 ? 18.599 5.541 3.316 1.00 54.50 73 GLY A N 1
ATOM 536 C CA . GLY A 1 73 ? 19.213 5.261 1.999 1.00 54.50 73 GLY A CA 1
ATOM 537 C C . GLY A 1 73 ? 18.929 3.920 1.288 1.00 54.50 73 GLY A C 1
ATOM 538 O O . GLY A 1 73 ? 19.798 3.496 0.519 1.00 54.50 73 GLY A O 1
ATOM 539 N N . ARG A 1 74 ? 17.867 3.151 1.591 1.00 62.22 74 ARG A N 1
ATOM 540 C CA . ARG A 1 74 ? 17.869 1.695 1.289 1.00 62.22 74 ARG A CA 1
ATOM 541 C C . ARG A 1 74 ? 16.483 1.030 1.053 1.00 62.22 74 ARG A C 1
ATOM 543 O O . ARG A 1 74 ? 16.174 0.010 1.646 1.00 62.22 74 ARG A O 1
ATOM 550 N N . GLY A 1 75 ? 15.663 1.542 0.138 1.00 69.88 75 GLY A N 1
ATOM 551 C CA . GLY A 1 75 ? 14.508 0.780 -0.386 1.00 69.88 75 GLY A CA 1
ATOM 552 C C . GLY A 1 75 ? 13.281 0.651 0.532 1.00 69.88 75 GLY A C 1
ATOM 553 O O . GLY A 1 75 ? 13.263 1.131 1.668 1.00 69.88 75 GLY A O 1
ATOM 554 N N . MET A 1 76 ? 12.232 -0.004 0.020 1.00 82.62 76 MET A N 1
ATOM 555 C CA . MET A 1 76 ? 10.965 -0.245 0.735 1.00 82.62 76 MET A CA 1
ATOM 556 C C . MET A 1 76 ? 11.127 -1.005 2.071 1.00 82.62 76 MET A C 1
ATOM 558 O O . MET A 1 76 ? 10.436 -0.650 3.032 1.00 82.62 76 MET A O 1
ATOM 562 N N . PRO A 1 77 ? 12.026 -2.003 2.211 1.00 82.94 77 PRO A N 1
ATOM 563 C CA . PRO A 1 77 ? 12.134 -2.762 3.458 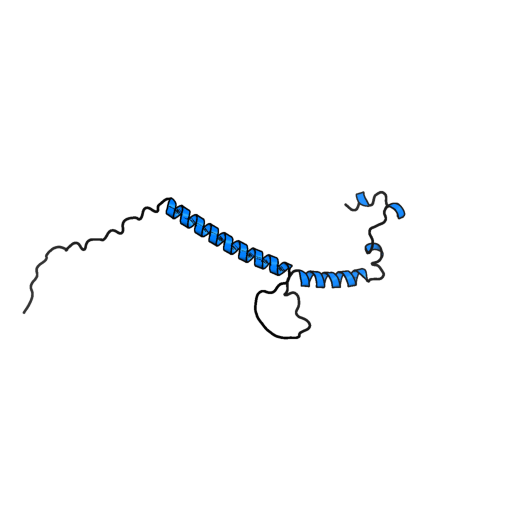1.00 82.94 77 PRO A CA 1
ATOM 564 C C . PRO A 1 77 ? 12.565 -1.911 4.656 1.00 82.94 77 PRO A C 1
ATOM 566 O O . PRO A 1 77 ? 12.077 -2.115 5.768 1.00 82.94 77 PRO A O 1
ATOM 569 N N . ASP A 1 78 ? 13.450 -0.936 4.448 1.00 82.00 78 ASP A N 1
ATOM 570 C CA . ASP A 1 78 ? 13.894 -0.040 5.516 1.00 82.00 78 ASP A CA 1
ATOM 571 C C . ASP A 1 78 ? 12.819 0.995 5.880 1.00 82.00 78 ASP A C 1
ATOM 573 O O . ASP A 1 78 ? 12.639 1.295 7.063 1.00 82.00 78 ASP A O 1
ATOM 577 N N . LEU A 1 79 ? 12.029 1.461 4.902 1.00 87.50 79 LEU A N 1
ATOM 578 C CA . LEU A 1 79 ? 10.851 2.293 5.166 1.00 87.50 79 LEU A CA 1
ATOM 579 C C . LEU A 1 79 ? 9.813 1.535 6.003 1.00 87.50 79 LEU A C 1
ATOM 581 O O . LEU A 1 79 ? 9.336 2.061 7.005 1.00 87.50 79 LEU A O 1
ATOM 585 N N . MET A 1 80 ? 9.513 0.284 5.643 1.00 86.81 80 MET A N 1
ATOM 586 C CA . MET A 1 80 ? 8.592 -0.569 6.402 1.00 86.81 80 MET A CA 1
ATOM 587 C C . MET A 1 80 ? 9.088 -0.826 7.827 1.00 86.81 80 MET A C 1
ATOM 589 O O . MET A 1 80 ? 8.293 -0.839 8.764 1.00 86.81 80 MET A O 1
ATOM 593 N N . ARG A 1 81 ? 10.404 -0.971 8.029 1.00 89.00 81 ARG A N 1
ATOM 594 C CA . ARG A 1 81 ? 10.987 -1.069 9.377 1.00 89.00 81 ARG A CA 1
ATOM 595 C C . ARG A 1 81 ? 10.807 0.217 10.173 1.00 89.00 81 ARG A C 1
ATOM 597 O O . ARG A 1 81 ? 10.405 0.139 11.330 1.00 89.00 81 ARG A O 1
ATOM 604 N N . GLN A 1 82 ? 11.095 1.376 9.580 1.00 92.06 82 GLN A N 1
ATOM 605 C CA . GLN A 1 82 ? 10.914 2.668 10.247 1.00 92.06 82 GLN A CA 1
ATOM 606 C C . GLN A 1 82 ? 9.443 2.896 10.610 1.00 92.06 82 GLN A C 1
ATOM 608 O O . GLN A 1 82 ? 9.140 3.265 11.742 1.00 92.06 82 GLN A O 1
ATOM 613 N N . LEU A 1 83 ? 8.532 2.615 9.678 1.00 94.38 83 LEU A N 1
ATOM 614 C CA . LEU A 1 83 ? 7.095 2.723 9.896 1.00 94.38 83 LEU A CA 1
ATOM 615 C C . LEU A 1 83 ? 6.628 1.744 10.980 1.00 94.38 83 LEU A C 1
ATOM 617 O O . LEU A 1 83 ? 5.856 2.125 11.849 1.00 94.38 83 LEU A O 1
ATOM 621 N N . GLY A 1 84 ? 7.172 0.525 11.010 1.00 93.38 84 GLY A N 1
ATOM 622 C CA . GLY A 1 84 ? 6.910 -0.444 12.074 1.00 93.38 84 GLY A CA 1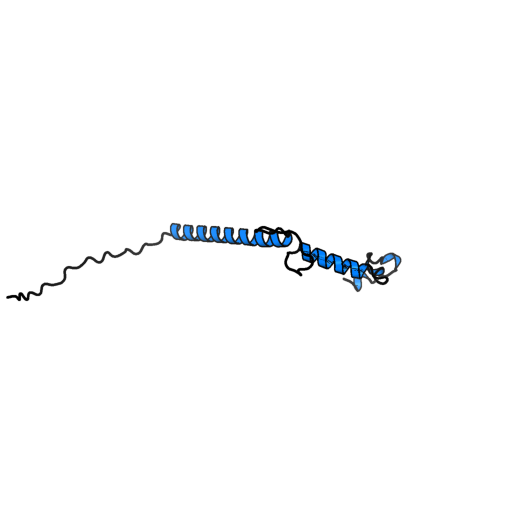
ATOM 623 C C . GLY A 1 84 ? 7.378 0.012 13.461 1.00 93.38 84 GLY A C 1
ATOM 624 O O . GLY A 1 84 ? 6.709 -0.277 14.448 1.00 93.38 84 GLY A O 1
ATOM 625 N N . VAL A 1 85 ? 8.494 0.745 13.561 1.00 94.75 85 VAL A N 1
ATOM 626 C CA . VAL A 1 85 ? 8.941 1.334 14.838 1.00 94.75 85 VAL A CA 1
ATOM 627 C C . VAL A 1 85 ? 7.971 2.417 15.303 1.00 94.75 85 VAL A C 1
ATOM 629 O O . VAL A 1 85 ? 7.560 2.380 16.458 1.00 94.75 85 VAL A O 1
ATOM 632 N N . ILE A 1 86 ? 7.575 3.321 14.402 1.00 94.88 86 ILE A N 1
ATOM 633 C CA . ILE A 1 86 ? 6.633 4.411 14.701 1.00 94.88 86 ILE A CA 1
ATOM 634 C C . ILE A 1 86 ? 5.264 3.850 15.098 1.00 94.88 86 ILE A C 1
ATOM 636 O O . ILE A 1 86 ? 4.698 4.269 16.101 1.00 94.88 86 ILE A O 1
ATOM 640 N N . LEU A 1 87 ? 4.741 2.876 14.343 1.00 93.94 87 LEU A N 1
ATOM 641 C CA . LEU A 1 87 ? 3.478 2.224 14.679 1.00 93.94 87 LEU A CA 1
ATOM 642 C C . LEU A 1 87 ? 3.547 1.582 16.058 1.00 93.94 87 LEU A C 1
ATOM 644 O O . LEU A 1 87 ? 2.633 1.793 16.840 1.00 93.94 87 LEU A O 1
ATOM 648 N N . ARG A 1 88 ? 4.631 0.858 16.376 1.00 93.19 88 ARG A N 1
ATOM 649 C CA . ARG A 1 88 ? 4.788 0.234 17.695 1.00 93.19 88 ARG A CA 1
ATOM 650 C C . ARG A 1 88 ? 4.769 1.278 18.810 1.00 93.19 88 ARG A C 1
ATOM 652 O O . ARG A 1 88 ? 4.027 1.103 19.765 1.00 93.19 88 ARG A O 1
ATOM 659 N N . GLU A 1 89 ? 5.531 2.358 18.651 1.00 94.31 89 GLU A N 1
ATOM 660 C CA . GLU A 1 89 ? 5.589 3.470 19.606 1.00 94.31 89 GLU A CA 1
ATOM 661 C C . GLU A 1 89 ? 4.202 4.073 19.865 1.00 94.31 89 GLU A C 1
ATOM 663 O O . GLU A 1 89 ? 3.781 4.132 21.013 1.00 94.31 89 GLU A O 1
ATOM 668 N N . ILE A 1 90 ? 3.454 4.404 18.808 1.00 94.06 90 ILE A N 1
ATOM 669 C CA . ILE A 1 90 ? 2.104 4.979 18.931 1.00 94.06 90 ILE A CA 1
ATOM 670 C C . ILE A 1 90 ? 1.115 3.961 19.514 1.00 94.06 90 ILE A C 1
ATOM 672 O O . ILE A 1 90 ? 0.244 4.315 20.301 1.00 94.06 90 ILE A O 1
ATOM 676 N N . THR A 1 91 ? 1.207 2.684 19.131 1.00 92.38 91 THR A N 1
ATOM 677 C CA . THR A 1 91 ? 0.276 1.663 19.631 1.00 92.38 91 THR A CA 1
ATOM 678 C C . THR A 1 91 ? 0.550 1.256 21.069 1.00 92.38 91 THR A C 1
ATOM 680 O O . THR A 1 91 ? -0.379 0.773 21.712 1.00 92.38 91 THR A O 1
ATOM 683 N N . ASP A 1 92 ? 1.779 1.415 21.570 1.00 91.81 92 ASP A N 1
ATOM 684 C CA . ASP A 1 92 ? 2.184 1.053 22.935 1.00 91.81 92 ASP A CA 1
ATOM 685 C C . ASP A 1 92 ? 1.693 2.061 23.990 1.00 91.81 92 ASP A C 1
ATOM 687 O O . ASP A 1 92 ? 1.668 1.727 25.177 1.00 91.81 92 ASP A O 1
ATOM 691 N N . ASP A 1 93 ? 1.239 3.247 23.574 1.00 93.94 93 ASP A N 1
ATOM 692 C CA . ASP A 1 93 ? 0.670 4.253 24.468 1.00 93.94 93 ASP A CA 1
ATOM 693 C C . ASP A 1 93 ? -0.561 3.725 25.226 1.00 93.94 93 ASP A C 1
ATOM 695 O O . ASP A 1 93 ? -1.405 3.003 24.685 1.00 93.94 93 ASP A O 1
ATOM 699 N N . ASN A 1 94 ? -0.694 4.127 26.498 1.00 89.12 94 ASN A N 1
ATOM 700 C CA . ASN A 1 94 ? -1.808 3.708 27.362 1.00 89.12 94 ASN A CA 1
ATOM 701 C C . ASN A 1 94 ? -3.181 4.075 26.781 1.00 89.12 94 ASN A C 1
ATOM 703 O O . ASN A 1 94 ? -4.152 3.375 27.046 1.00 89.12 94 ASN A O 1
ATOM 707 N N . ASP A 1 95 ? -3.253 5.133 25.973 1.00 93.06 95 ASP A N 1
ATOM 708 C CA . ASP A 1 95 ? -4.489 5.643 25.374 1.00 93.06 95 ASP A CA 1
ATOM 709 C C . ASP A 1 95 ? -4.764 5.071 23.972 1.00 93.06 95 ASP A C 1
ATOM 711 O O . ASP A 1 95 ? -5.807 5.346 23.379 1.00 93.06 95 ASP A O 1
ATOM 715 N N . ALA A 1 96 ? -3.860 4.247 23.433 1.00 94.25 96 ALA A N 1
ATOM 716 C CA . ALA A 1 96 ? -3.996 3.674 22.096 1.00 94.25 96 ALA A CA 1
ATOM 717 C C . ALA A 1 96 ? -4.840 2.390 22.060 1.00 94.25 96 ALA A C 1
ATOM 719 O O . ALA A 1 96 ? -5.150 1.884 20.979 1.00 94.25 96 ALA A O 1
ATOM 720 N N . TRP A 1 97 ? -5.242 1.860 23.223 1.00 92.19 97 TRP A N 1
ATOM 721 C CA . TRP A 1 97 ? -6.030 0.628 23.328 1.00 92.19 97 TRP A CA 1
ATOM 722 C C . TRP A 1 97 ? -7.298 0.585 22.444 1.00 92.19 97 TRP A C 1
ATOM 724 O O . TRP A 1 97 ? -7.545 -0.491 21.896 1.00 92.19 97 TRP A O 1
ATOM 734 N N . PRO A 1 98 ? -8.058 1.681 22.198 1.00 93.00 98 PRO A N 1
ATOM 735 C CA . PRO A 1 98 ? -9.256 1.627 21.353 1.00 93.00 98 PRO A CA 1
ATOM 736 C C . PRO A 1 98 ? -8.958 1.374 19.871 1.00 93.00 98 PRO A C 1
ATOM 738 O O . PRO A 1 98 ? -9.860 1.018 19.122 1.00 93.00 98 PRO A O 1
ATOM 741 N N . PHE A 1 99 ? -7.713 1.585 19.435 1.00 93.75 99 PHE A N 1
ATOM 742 C CA . PHE A 1 99 ? -7.301 1.482 18.032 1.00 93.75 99 PHE A CA 1
ATOM 743 C C . PHE A 1 99 ? -6.571 0.171 17.715 1.00 93.75 99 PHE A C 1
ATOM 745 O O . PHE A 1 99 ? -6.150 -0.039 16.578 1.00 93.75 99 PHE A O 1
ATOM 752 N N . ARG A 1 100 ? -6.387 -0.709 18.709 1.00 92.19 100 ARG A N 1
ATOM 753 C CA . ARG A 1 100 ? -5.690 -1.995 18.533 1.00 92.19 100 ARG A CA 1
ATOM 754 C C . ARG A 1 100 ? -6.579 -3.081 17.930 1.00 92.19 100 ARG A C 1
ATOM 756 O O . ARG A 1 100 ? -6.066 -4.009 17.311 1.00 92.19 100 ARG A O 1
ATOM 763 N N . GLU A 1 101 ? -7.889 -2.959 18.103 1.00 91.88 101 GLU A N 1
ATOM 764 C CA . GLU A 1 101 ? -8.889 -3.901 17.609 1.00 91.88 101 GLU A CA 1
ATOM 765 C C . GLU A 1 101 ? -9.935 -3.167 16.760 1.00 91.88 101 GLU A C 1
ATOM 767 O O . GLU A 1 101 ? -10.156 -1.967 16.946 1.00 91.88 101 GLU A O 1
ATOM 772 N N . PRO A 1 102 ? -10.574 -3.855 15.799 1.00 94.12 102 PRO A N 1
ATOM 773 C CA . PRO A 1 102 ? -11.683 -3.272 15.058 1.00 94.12 102 PRO A CA 1
ATOM 774 C C . PRO A 1 102 ? -12.836 -2.911 16.004 1.00 94.12 102 PRO A C 1
ATOM 776 O O . PRO A 1 102 ? -13.107 -3.619 16.972 1.00 94.12 102 PRO A O 1
ATOM 779 N N . VAL A 1 103 ? -13.546 -1.824 15.696 1.00 93.25 103 VAL A N 1
ATOM 780 C CA . VAL A 1 103 ? -14.671 -1.351 16.514 1.00 93.25 103 VAL A CA 1
ATOM 781 C C . VAL A 1 103 ? -15.803 -2.380 16.505 1.00 93.25 103 VAL A C 1
ATOM 783 O O . VAL A 1 103 ? -16.383 -2.668 15.456 1.00 93.25 103 VAL A O 1
ATOM 786 N N . ASP A 1 104 ? -16.157 -2.899 17.684 1.00 93.88 104 ASP A N 1
ATOM 787 C CA . ASP A 1 104 ? -17.332 -3.755 17.863 1.00 93.88 104 ASP A CA 1
ATOM 788 C C . ASP A 1 104 ? -18.618 -2.917 17.850 1.00 93.88 104 ASP A C 1
ATOM 790 O O . ASP A 1 104 ? -19.137 -2.478 18.878 1.00 93.88 104 ASP A O 1
ATOM 794 N N . VAL A 1 105 ? -19.147 -2.695 16.650 1.00 94.50 105 VAL A N 1
ATOM 795 C CA . VAL A 1 105 ? -20.372 -1.916 16.433 1.00 94.50 105 VAL A CA 1
ATOM 796 C C . VAL A 1 105 ? -21.613 -2.544 17.071 1.00 94.50 105 VAL A C 1
ATOM 798 O O . VAL A 1 105 ? -22.549 -1.819 17.410 1.00 94.50 105 VAL A O 1
ATOM 801 N N . VAL A 1 106 ? -21.638 -3.873 17.240 1.00 93.00 106 VAL A N 1
ATOM 802 C CA . VAL A 1 106 ? -22.792 -4.595 17.793 1.00 93.00 106 VAL A CA 1
ATOM 803 C C . VAL A 1 106 ? -22.778 -4.488 19.311 1.00 93.00 106 VAL A C 1
ATOM 805 O O . VAL A 1 106 ? -23.781 -4.083 19.895 1.00 93.00 106 VAL A O 1
ATOM 808 N N . GLY A 1 107 ? -21.639 -4.773 19.947 1.00 93.50 107 GLY A N 1
ATOM 809 C CA . GLY A 1 107 ? -21.476 -4.635 21.394 1.00 93.50 107 GLY A CA 1
ATOM 810 C C . GLY A 1 107 ? -21.643 -3.191 21.875 1.00 93.50 107 GLY A C 1
ATOM 811 O O . GLY A 1 107 ? -22.277 -2.947 22.904 1.00 93.50 107 GLY A O 1
ATOM 812 N N . LEU A 1 108 ? -21.158 -2.217 21.096 1.00 93.94 108 LEU A N 1
ATOM 813 C CA . LEU A 1 108 ? -21.248 -0.787 21.421 1.00 93.94 108 LEU A CA 1
ATOM 814 C C . LEU A 1 108 ? -22.558 -0.118 20.970 1.00 93.94 108 LEU A C 1
ATOM 816 O O . LEU A 1 108 ? -22.761 1.057 21.266 1.00 93.94 108 LEU A O 1
ATOM 820 N N . HIS A 1 109 ? -23.454 -0.840 20.286 1.00 93.25 109 HIS A N 1
ATOM 821 C CA . HIS A 1 109 ? -24.733 -0.320 19.778 1.00 93.25 109 HIS A CA 1
ATOM 822 C C . HIS A 1 109 ? -24.583 0.916 18.860 1.00 93.25 109 HIS A C 1
ATOM 824 O O . HIS A 1 109 ? -25.401 1.839 18.873 1.00 93.25 109 HIS A O 1
ATOM 830 N N . LEU A 1 110 ? -23.537 0.928 18.028 1.00 95.50 110 LEU A N 1
ATOM 831 C CA . LEU A 1 110 ? -23.214 2.026 17.109 1.00 95.50 110 LEU A CA 1
ATOM 832 C C . LEU A 1 110 ? -23.883 1.808 15.743 1.00 95.50 110 LEU A C 1
ATOM 834 O O . LEU A 1 110 ? -23.256 1.387 14.770 1.00 95.50 110 LEU A O 1
ATOM 838 N N . HIS A 1 111 ? -25.185 2.083 15.667 1.00 93.94 111 HIS A N 1
ATOM 839 C CA . HIS A 1 111 ? -26.010 1.810 14.479 1.00 93.94 111 HIS A CA 1
ATOM 840 C C . HIS A 1 111 ? -25.654 2.633 13.231 1.00 93.94 111 HIS A C 1
ATOM 842 O O . HIS A 1 111 ? -26.046 2.283 12.115 1.00 93.94 111 HIS A O 1
ATOM 848 N N . ASP A 1 112 ? -24.954 3.744 13.408 1.00 94.94 112 ASP A N 1
ATOM 849 C CA . ASP A 1 112 ? -24.565 4.681 12.361 1.00 94.94 112 ASP A CA 1
ATOM 850 C C . ASP A 1 112 ? -23.057 4.687 12.084 1.00 94.94 112 ASP A C 1
ATOM 852 O O . ASP A 1 112 ? -22.614 5.460 11.237 1.00 94.94 112 ASP A O 1
ATOM 856 N N . TYR A 1 113 ? -22.281 3.788 12.701 1.00 95.19 113 TYR A N 1
ATOM 857 C CA . TYR A 1 113 ? -20.822 3.742 12.556 1.00 95.19 113 TYR A CA 1
ATOM 858 C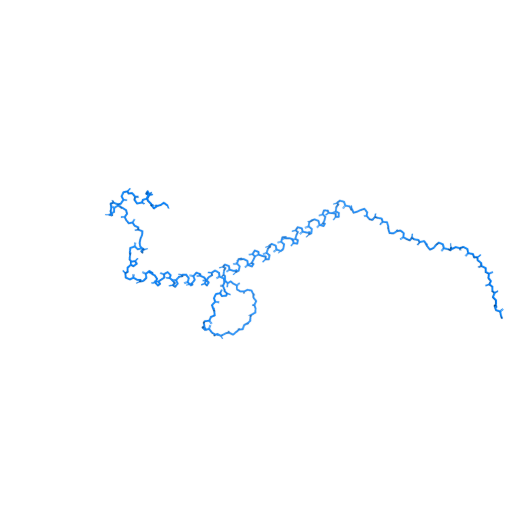 C . TYR A 1 113 ? -20.373 3.753 11.085 1.00 95.19 113 TYR A C 1
ATOM 860 O O . TYR A 1 113 ? -19.656 4.655 10.662 1.00 95.19 113 TYR A O 1
ATOM 868 N N . TYR A 1 114 ? -20.893 2.831 10.270 1.00 94.44 114 TYR A N 1
ATOM 869 C CA . TYR A 1 114 ? -20.568 2.743 8.838 1.00 94.44 114 TYR A CA 1
ATOM 870 C C . TYR A 1 114 ? -21.227 3.823 7.969 1.00 94.44 114 TYR A C 1
ATOM 872 O O . TYR A 1 114 ? -20.922 3.937 6.787 1.00 94.44 114 TYR A O 1
ATOM 880 N N . LYS A 1 115 ? -22.168 4.60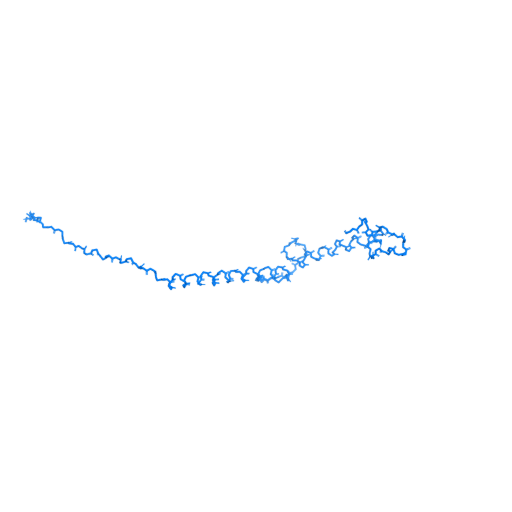1 8.519 1.00 94.06 115 LYS A N 1
ATOM 881 C CA . LYS A 1 115 ? -22.724 5.768 7.816 1.00 94.06 115 LYS A CA 1
ATOM 882 C C . LYS A 1 115 ? -21.802 6.977 7.944 1.00 94.06 115 LYS A C 1
ATOM 884 O O . LYS A 1 115 ? -21.797 7.821 7.055 1.00 94.06 115 LYS A O 1
ATOM 889 N N . LEU A 1 116 ? -21.073 7.073 9.055 1.00 93.25 116 LEU A N 1
ATOM 890 C CA . LEU A 1 116 ? -20.176 8.187 9.361 1.00 93.25 116 LEU A CA 1
ATOM 891 C C . LEU A 1 116 ? -18.731 7.905 8.940 1.00 93.25 116 LEU A C 1
ATOM 893 O O . LEU A 1 116 ? -18.035 8.818 8.502 1.00 93.25 116 LEU A O 1
ATOM 897 N N . VAL A 1 117 ? -18.292 6.653 9.064 1.00 89.88 117 VAL A N 1
ATOM 898 C CA . VAL A 1 117 ? -16.955 6.189 8.689 1.00 89.88 117 VAL A CA 1
ATOM 899 C C . VAL A 1 117 ? -17.112 5.229 7.511 1.00 89.88 117 VAL A C 1
ATOM 901 O O . VAL A 1 117 ? -17.533 4.087 7.700 1.00 89.88 117 VAL A O 1
ATOM 904 N N . SER A 1 118 ? -16.828 5.724 6.301 1.00 77.38 118 SER A N 1
ATOM 905 C CA . SER A 1 118 ? -16.928 4.978 5.036 1.00 77.38 118 SER A CA 1
ATOM 906 C C . SER A 1 118 ? -15.571 4.726 4.399 1.00 77.38 118 SER A C 1
ATOM 908 O O . SER A 1 118 ? -14.653 5.552 4.594 1.00 77.38 118 SER A O 1
#

Organism: Panicum miliaceum (NCBI:txid4540)

Foldseek 3Di:
DDDDDDDDDDDPPDPPPPPPPPQDPVNVVVVVVVVVVVVVVVVVVVVVVLVCQAVQPDDDDDDDDDDPDDPDDTHDVVVVVVVVVVVCVQCVDPPNVVVPDPDPCPVVVVPCPVVVPD

Secondary structure (DSSP, 8-state):
------------------------HHHHHHHHHHHHHHHHHHHHHHHHHHHHHHHT---S-------S---S-SHHHHHHHHHHHHHHHHHHSTT-GGGSS---TTTTT-TTHHHH--